Protein AF-A0AAV4G2N8-F1 (afdb_monomer_lite)

Structure (mmCIF, N/CA/C/O backbone):
data_AF-A0AAV4G2N8-F1
#
_entry.id   AF-A0AAV4G2N8-F1
#
loop_
_atom_site.group_PDB
_atom_site.id
_atom_site.type_symbol
_atom_site.label_atom_id
_atom_site.label_alt_id
_atom_site.label_comp_id
_atom_site.label_asym_id
_atom_site.label_entity_id
_atom_site.label_seq_id
_atom_site.pdbx_PDB_ins_code
_atom_site.Cartn_x
_atom_site.Cartn_y
_atom_site.Cartn_z
_atom_site.occupancy
_atom_site.B_iso_or_equiv
_atom_site.auth_seq_id
_atom_site.auth_comp_id
_atom_site.auth_asym_id
_atom_site.auth_atom_id
_atom_site.pdbx_PDB_model_num
ATOM 1 N N . MET A 1 1 ? -2.228 -23.240 -14.022 1.00 34.34 1 MET A N 1
ATOM 2 C CA . MET A 1 1 ? -1.345 -23.091 -12.846 1.00 34.34 1 MET A CA 1
ATOM 3 C C . MET A 1 1 ? -2.251 -23.056 -11.623 1.00 34.34 1 MET A C 1
ATOM 5 O O . MET A 1 1 ? -3.358 -22.552 -11.743 1.00 34.34 1 MET A O 1
ATOM 9 N N . VAL A 1 2 ? -1.900 -23.739 -10.535 1.00 30.69 2 VAL A N 1
ATOM 10 C CA . VAL A 1 2 ? -2.818 -24.010 -9.411 1.00 30.69 2 VAL A CA 1
ATOM 11 C C . VAL A 1 2 ? -3.157 -22.700 -8.686 1.00 30.69 2 VAL A C 1
ATOM 13 O O . VAL A 1 2 ? -2.253 -22.073 -8.145 1.00 30.69 2 VAL A O 1
ATOM 16 N N . LEU A 1 3 ? -4.437 -22.298 -8.677 1.00 40.12 3 LEU A N 1
ATOM 17 C CA . LEU A 1 3 ? -4.935 -21.174 -7.875 1.00 40.12 3 LEU A CA 1
ATOM 18 C C . LEU A 1 3 ? -4.756 -21.500 -6.387 1.00 40.12 3 LEU A C 1
ATOM 20 O O . LEU A 1 3 ? -5.525 -22.278 -5.820 1.00 40.12 3 LEU A O 1
ATOM 24 N N . ALA A 1 4 ? -3.755 -20.908 -5.745 1.00 40.72 4 ALA A N 1
ATOM 25 C CA . ALA A 1 4 ? -3.665 -20.892 -4.293 1.00 40.72 4 ALA A CA 1
ATOM 26 C C . ALA A 1 4 ? -4.473 -19.693 -3.780 1.00 40.72 4 ALA A C 1
ATOM 28 O O . ALA A 1 4 ? -3.935 -18.605 -3.614 1.00 40.72 4 ALA A O 1
ATOM 29 N N . LYS A 1 5 ? -5.779 -19.880 -3.555 1.00 49.69 5 LYS A N 1
ATOM 30 C CA . LYS A 1 5 ? -6.608 -18.873 -2.881 1.00 49.69 5 LYS A CA 1
ATOM 31 C C . LYS A 1 5 ? -6.333 -18.939 -1.386 1.00 49.69 5 LYS A C 1
ATOM 33 O O . LYS A 1 5 ? -6.777 -19.875 -0.721 1.00 49.69 5 LYS A O 1
ATOM 38 N N . VAL A 1 6 ? -5.603 -17.963 -0.857 1.00 49.84 6 VAL A N 1
ATOM 39 C CA . VAL A 1 6 ? -5.476 -17.783 0.592 1.00 49.84 6 VAL A CA 1
ATOM 40 C C . VAL A 1 6 ? -6.535 -16.768 1.009 1.00 49.84 6 VAL A C 1
ATOM 42 O O . VAL A 1 6 ? -6.412 -15.577 0.738 1.00 49.84 6 VAL A O 1
ATOM 45 N N . VAL A 1 7 ? -7.613 -17.267 1.614 1.00 48.97 7 VAL A N 1
ATOM 46 C CA . VAL A 1 7 ? -8.730 -16.458 2.121 1.00 48.97 7 VAL A CA 1
ATOM 47 C C . VAL A 1 7 ? -8.498 -16.207 3.601 1.00 48.97 7 VAL A C 1
ATOM 49 O O . VAL A 1 7 ? -8.491 -17.172 4.369 1.00 48.97 7 VAL A O 1
ATOM 52 N N . VAL A 1 8 ? -8.335 -14.948 4.019 1.00 48.59 8 VAL A N 1
ATOM 53 C CA . VAL A 1 8 ? -8.262 -14.611 5.446 1.00 48.59 8 VAL A CA 1
ATOM 54 C C . VAL A 1 8 ? -9.240 -13.508 5.824 1.00 48.59 8 VAL A C 1
ATOM 56 O O . VAL A 1 8 ? -9.369 -12.481 5.170 1.00 48.59 8 VAL A O 1
ATOM 59 N N . VAL A 1 9 ? -9.958 -13.770 6.914 1.00 45.59 9 VAL A N 1
ATOM 60 C CA . VAL A 1 9 ? -11.040 -12.939 7.439 1.00 45.59 9 VAL A CA 1
ATOM 61 C C . VAL A 1 9 ? -10.472 -11.955 8.462 1.00 45.59 9 VAL A C 1
ATOM 63 O O . VAL A 1 9 ? -9.894 -12.376 9.469 1.00 45.59 9 VAL A O 1
ATOM 66 N N . VAL A 1 10 ? -10.645 -10.655 8.222 1.00 43.59 10 VAL A N 1
ATOM 67 C CA . VAL A 1 10 ? -10.247 -9.570 9.129 1.00 43.59 10 VAL A CA 1
ATOM 68 C C . VAL A 1 10 ? -11.474 -9.064 9.870 1.00 43.59 10 VAL A C 1
ATOM 70 O O . VAL A 1 10 ? -12.375 -8.503 9.261 1.00 43.59 10 VAL A O 1
ATOM 73 N N . VAL A 1 11 ? -11.521 -9.229 11.193 1.00 42.94 11 VAL A N 1
ATOM 74 C CA . VAL A 1 11 ? -12.621 -8.703 12.019 1.00 42.94 11 VAL A CA 1
ATOM 75 C C . VAL A 1 11 ? -12.142 -7.443 12.739 1.00 42.94 11 VAL A C 1
ATOM 77 O O . VAL A 1 11 ? -11.410 -7.547 13.726 1.00 42.94 11 VAL A O 1
ATOM 80 N N . VAL A 1 12 ? -12.549 -6.256 12.274 1.00 43.66 12 VAL A N 1
ATOM 81 C CA . VAL A 1 12 ? -12.324 -4.993 12.998 1.00 43.66 12 VAL A CA 1
ATOM 82 C C . VAL A 1 12 ? -13.556 -4.697 13.855 1.00 43.66 12 VAL A C 1
ATOM 84 O O . VAL A 1 12 ? -14.647 -4.446 13.350 1.00 43.66 12 VAL A O 1
ATOM 87 N N . VAL A 1 13 ? -13.401 -4.754 15.182 1.00 41.84 13 VAL A N 1
ATOM 88 C CA . VAL A 1 13 ? -14.487 -4.478 16.138 1.00 41.84 13 VAL A CA 1
ATOM 89 C C . VAL A 1 13 ? -14.361 -3.042 16.647 1.00 41.84 13 VAL A C 1
ATOM 91 O O . VAL A 1 13 ? -13.516 -2.766 17.497 1.00 41.84 13 VAL A O 1
ATOM 94 N N . ILE A 1 14 ? -15.220 -2.132 16.176 1.00 45.62 14 ILE A N 1
ATOM 95 C CA . ILE A 1 14 ? -15.365 -0.786 16.751 1.00 45.62 14 ILE A CA 1
ATOM 96 C C . ILE A 1 14 ? -16.626 -0.768 17.624 1.00 45.62 14 ILE A C 1
ATOM 98 O O . ILE A 1 14 ? -17.753 -0.825 17.141 1.00 45.62 14 ILE A O 1
ATOM 102 N N . VAL A 1 15 ? -16.434 -0.705 18.940 1.00 46.31 15 VAL A N 1
ATOM 103 C CA . VAL A 1 15 ? -17.502 -0.489 19.931 1.00 46.31 15 VAL A CA 1
ATOM 104 C C . VAL A 1 15 ? -17.651 1.030 20.038 1.00 46.31 15 VAL A C 1
ATOM 106 O O . VAL A 1 15 ? -16.663 1.686 20.337 1.00 46.31 15 VAL A O 1
ATOM 109 N N . VAL A 1 16 ? -18.755 1.662 19.620 1.00 49.84 16 VAL A N 1
ATOM 110 C CA . VAL A 1 16 ? -19.882 2.062 20.497 1.00 49.84 16 VAL A CA 1
ATOM 111 C C . VAL A 1 16 ? -21.222 2.161 19.724 1.00 49.84 16 VAL A C 1
ATOM 113 O O . VAL A 1 16 ? -22.277 2.286 20.338 1.00 49.84 16 VAL A O 1
ATOM 116 N N . VAL A 1 17 ? -21.243 2.016 18.395 1.00 49.16 17 VAL A N 1
ATOM 117 C CA . VAL A 1 17 ? -22.481 1.926 17.593 1.00 49.16 17 VAL A CA 1
ATOM 118 C C . VAL A 1 17 ? -22.242 0.862 16.525 1.00 49.16 17 VAL A C 1
ATOM 120 O O . VAL A 1 17 ? -21.323 1.004 15.732 1.00 49.16 17 VAL A O 1
ATOM 123 N N . VAL A 1 18 ? -22.981 -0.248 16.581 1.00 47.59 18 VAL A N 1
ATOM 124 C CA . VAL A 1 18 ? -22.665 -1.515 15.896 1.00 47.59 18 VAL A CA 1
ATOM 125 C C . VAL A 1 18 ? -22.629 -1.353 14.370 1.00 47.59 18 VAL A C 1
ATOM 127 O O . VAL A 1 18 ? -23.643 -1.516 13.698 1.00 47.59 18 VAL A O 1
ATOM 130 N N . VAL A 1 19 ? -21.448 -1.069 13.832 1.00 43.00 19 VAL A N 1
ATOM 131 C CA . VAL A 1 19 ? -21.088 -1.298 12.432 1.00 43.00 19 VAL A CA 1
ATOM 132 C C . VAL A 1 19 ? -19.853 -2.185 12.479 1.00 43.00 19 VAL A C 1
ATOM 134 O O . VAL A 1 19 ? -18.768 -1.745 12.853 1.00 43.00 19 VAL A O 1
ATOM 137 N N . VAL A 1 20 ? -20.052 -3.473 12.214 1.00 43.22 20 VAL A N 1
ATOM 138 C CA . VAL A 1 20 ? -18.960 -4.436 12.082 1.00 43.22 20 VAL A CA 1
ATOM 139 C C . VAL A 1 20 ? -18.536 -4.369 10.622 1.00 43.22 20 VAL A C 1
ATOM 141 O O . VAL A 1 20 ? -19.309 -4.742 9.749 1.00 43.22 20 VAL A O 1
ATOM 144 N N . VAL A 1 21 ? -17.352 -3.827 10.349 1.00 43.19 21 VAL A N 1
ATOM 145 C CA . VAL A 1 21 ? -16.748 -3.904 9.015 1.00 43.19 21 VAL A CA 1
ATOM 146 C C . VAL A 1 21 ? -15.792 -5.090 9.058 1.00 43.19 21 VAL A C 1
ATOM 148 O O . VAL A 1 21 ? -14.749 -5.035 9.714 1.00 43.19 21 VAL A O 1
ATOM 151 N N . VAL A 1 22 ? -16.188 -6.205 8.446 1.00 45.88 22 VAL A N 1
ATOM 152 C CA . VAL A 1 22 ? -15.281 -7.330 8.196 1.00 45.88 22 VAL A CA 1
ATOM 153 C C . VAL A 1 22 ? -14.694 -7.123 6.818 1.00 45.88 22 VAL A C 1
ATOM 155 O O . VAL A 1 22 ? -15.395 -7.223 5.817 1.00 45.88 22 VAL A O 1
ATOM 158 N N . VAL A 1 23 ? -13.400 -6.838 6.780 1.00 48.78 23 VAL A N 1
ATOM 159 C CA . VAL A 1 23 ? -12.646 -6.751 5.533 1.00 48.78 23 VAL A CA 1
ATOM 160 C C . VAL A 1 23 ? -12.206 -8.176 5.197 1.00 48.78 23 VAL A C 1
ATOM 162 O O . VAL A 1 23 ? -11.473 -8.814 5.953 1.00 48.78 23 VAL A O 1
ATOM 165 N N . VAL A 1 24 ? -12.692 -8.756 4.102 1.00 50.31 24 VAL A N 1
ATOM 166 C CA . VAL A 1 24 ? -12.166 -10.051 3.640 1.00 50.31 24 VAL A CA 1
ATOM 167 C C . VAL A 1 24 ? -10.968 -9.780 2.754 1.00 50.31 24 VAL A C 1
ATOM 169 O O . VAL A 1 24 ? -11.130 -9.405 1.600 1.00 50.31 24 VAL A O 1
ATOM 172 N N . VAL A 1 25 ? -9.775 -10.015 3.294 1.00 52.47 25 VAL A N 1
ATOM 173 C CA . VAL A 1 25 ? -8.537 -9.908 2.536 1.00 52.47 25 VAL A CA 1
ATOM 174 C C . VAL A 1 25 ? -8.293 -11.215 1.789 1.00 52.47 25 VAL A C 1
ATOM 176 O O . VAL A 1 25 ? -7.910 -12.237 2.370 1.00 52.47 25 VAL A O 1
ATOM 179 N N . VAL A 1 26 ? -8.528 -11.183 0.479 1.00 56.06 26 VAL A N 1
ATOM 180 C CA . VAL A 1 26 ? -8.193 -12.282 -0.431 1.00 56.06 26 VAL A CA 1
ATOM 181 C C . VAL A 1 26 ? -6.903 -11.939 -1.145 1.00 56.06 26 VAL A C 1
ATOM 183 O O . VAL A 1 26 ? -6.822 -10.891 -1.774 1.00 56.06 26 VAL A O 1
ATOM 186 N N . VAL A 1 27 ? -5.928 -12.845 -1.065 1.00 57.16 27 VAL A N 1
ATOM 187 C CA . VAL A 1 27 ? -4.744 -12.807 -1.919 1.00 57.16 27 VAL A CA 1
ATOM 188 C C . VAL A 1 27 ? -5.025 -13.662 -3.149 1.00 57.16 27 VAL A C 1
ATOM 190 O O . VAL A 1 27 ? -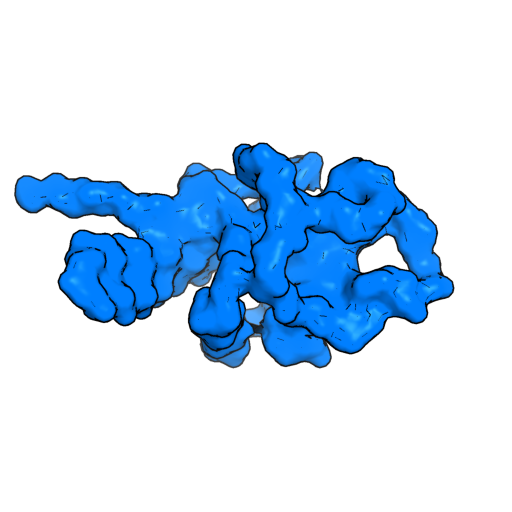4.964 -14.892 -3.067 1.00 57.16 27 VAL A O 1
ATOM 193 N N . ASP A 1 28 ? -5.400 -13.020 -4.258 1.00 55.00 28 ASP A N 1
ATOM 194 C CA . ASP A 1 28 ? -5.548 -13.693 -5.556 1.00 55.00 28 ASP A CA 1
ATOM 195 C C . ASP A 1 28 ? -4.259 -13.543 -6.374 1.00 55.00 28 ASP A C 1
ATOM 197 O O . ASP A 1 28 ? -3.613 -12.500 -6.323 1.00 55.00 28 ASP A O 1
ATOM 201 N N . VAL A 1 29 ? -3.864 -14.596 -7.090 1.00 53.31 29 VAL A N 1
ATOM 202 C CA . VAL A 1 29 ? -2.613 -14.675 -7.875 1.00 53.31 29 VAL A CA 1
ATOM 203 C C . VAL A 1 29 ? -2.952 -14.687 -9.368 1.00 53.31 29 VAL A C 1
ATOM 205 O O . VAL A 1 29 ? -2.413 -15.493 -10.125 1.00 53.31 29 VAL A O 1
ATOM 208 N N . ASP A 1 30 ? -3.908 -13.854 -9.779 1.00 49.97 30 ASP A N 1
ATOM 209 C CA . ASP A 1 30 ? -4.297 -13.708 -11.182 1.00 49.97 30 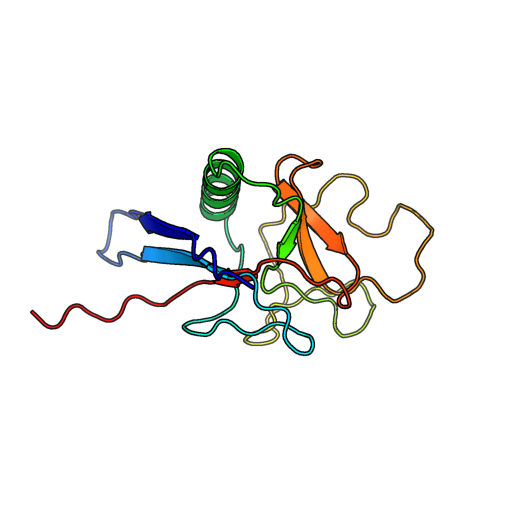ASP A CA 1
ATOM 210 C C . ASP A 1 30 ? -3.816 -12.350 -11.702 1.00 49.97 30 ASP A C 1
ATOM 212 O O . ASP A 1 30 ? -4.353 -11.295 -11.359 1.00 49.97 30 ASP A O 1
ATOM 216 N N . SER A 1 31 ? -2.739 -12.382 -12.483 1.00 52.06 31 SER A N 1
ATOM 217 C CA . SER A 1 31 ? -2.152 -11.233 -13.161 1.00 52.06 31 SER A CA 1
ATOM 218 C C . SER A 1 31 ? -3.000 -10.839 -14.377 1.00 52.06 31 SER A C 1
ATOM 220 O O . SER A 1 31 ? -2.815 -11.339 -15.485 1.00 52.06 31 SER A O 1
ATOM 222 N N . GLY A 1 32 ? -3.981 -9.957 -14.159 1.00 53.03 32 GLY A N 1
ATOM 223 C CA . GLY A 1 32 ? -4.820 -9.349 -15.205 1.00 53.03 32 GLY A CA 1
ATOM 224 C C . GLY A 1 32 ? -4.292 -7.995 -15.723 1.00 53.03 32 GLY A C 1
ATOM 225 O O . GLY A 1 32 ? -3.339 -7.463 -15.156 1.00 53.03 32 GLY A O 1
ATOM 226 N N . PRO A 1 33 ? -4.887 -7.422 -16.798 1.00 53.72 33 PRO A N 1
ATOM 227 C CA . PRO A 1 33 ? -4.437 -6.157 -17.389 1.00 53.72 33 PRO A CA 1
ATOM 228 C C . PRO A 1 33 ? -4.537 -5.012 -16.378 1.00 53.72 33 PRO A C 1
ATOM 230 O O . PRO A 1 33 ? -5.549 -4.876 -15.696 1.00 53.72 33 PRO A O 1
ATOM 233 N N . HIS A 1 34 ? -3.478 -4.210 -16.293 1.00 60.97 34 HIS A N 1
ATOM 234 C CA . HIS A 1 34 ? -3.316 -3.202 -15.255 1.00 60.97 34 HIS A CA 1
ATOM 235 C C . HIS A 1 34 ? -4.239 -1.985 -15.430 1.00 60.97 34 HIS A C 1
ATOM 237 O O . HIS A 1 34 ? -4.422 -1.522 -16.562 1.00 60.97 34 HIS A O 1
ATOM 243 N N . PRO A 1 35 ? -4.784 -1.445 -14.319 1.00 62.09 35 PRO A N 1
ATOM 244 C CA . PRO A 1 35 ? -4.592 -1.891 -12.927 1.00 62.09 35 PRO A CA 1
ATOM 245 C C . PRO A 1 35 ? -5.443 -3.127 -12.541 1.00 62.09 35 PRO A C 1
ATOM 247 O O . PRO A 1 35 ? -6.519 -3.333 -13.107 1.00 62.09 35 PRO A O 1
ATOM 250 N N . PRO A 1 36 ? -4.984 -3.962 -11.581 1.00 71.88 36 PRO A N 1
ATOM 251 C CA . PRO A 1 36 ? -5.675 -5.190 -11.193 1.00 71.88 36 PRO A CA 1
ATOM 252 C C . PRO A 1 36 ? -7.080 -4.917 -10.639 1.00 71.88 36 PRO A C 1
ATOM 254 O O . PRO A 1 36 ? -7.376 -3.842 -10.120 1.00 71.88 36 PRO A O 1
ATOM 257 N N . VAL A 1 37 ? -7.962 -5.914 -10.731 1.00 76.50 37 VAL A N 1
ATOM 258 C CA . VAL A 1 37 ? -9.351 -5.811 -10.261 1.00 76.50 37 VAL A CA 1
ATOM 259 C C . VAL A 1 37 ? -9.683 -7.008 -9.385 1.00 76.50 37 VAL A C 1
ATOM 261 O O . VAL A 1 37 ? -9.470 -8.158 -9.768 1.00 76.50 37 VAL A O 1
ATOM 264 N N . CYS A 1 38 ? -10.244 -6.739 -8.210 1.00 76.12 38 CYS A N 1
ATOM 265 C CA . CYS A 1 38 ? -10.731 -7.781 -7.323 1.00 76.12 38 CYS A CA 1
ATOM 266 C C . CYS A 1 38 ? -11.938 -8.512 -7.932 1.00 76.12 38 CYS A C 1
ATOM 268 O O . CYS A 1 38 ? -12.896 -7.861 -8.353 1.00 76.12 38 CYS A O 1
ATOM 270 N N . PRO A 1 39 ? -11.961 -9.861 -7.945 1.00 73.62 39 PRO A N 1
ATOM 271 C CA . PRO A 1 39 ? -13.111 -10.620 -8.444 1.00 73.62 39 PRO A CA 1
ATOM 272 C C . PRO A 1 39 ? -14.420 -10.320 -7.696 1.00 73.62 39 PRO A C 1
ATOM 274 O O . PRO A 1 39 ? -15.511 -10.528 -8.229 1.00 73.62 39 PRO A O 1
ATOM 277 N N . LYS A 1 40 ? -14.304 -9.876 -6.440 1.00 73.06 40 LYS A N 1
ATOM 278 C CA . LYS A 1 40 ? -15.380 -9.409 -5.567 1.00 73.06 40 LYS A CA 1
ATOM 279 C C . LYS A 1 40 ? -14.857 -8.263 -4.705 1.00 73.06 40 LYS A C 1
ATOM 281 O O . LYS A 1 40 ? -13.716 -8.319 -4.260 1.00 73.06 40 LYS A O 1
ATOM 286 N N . GLY A 1 41 ? -15.708 -7.274 -4.444 1.00 78.12 41 GLY A N 1
ATOM 287 C CA . GLY A 1 41 ? -15.313 -6.091 -3.681 1.00 78.12 41 GLY A CA 1
ATOM 288 C C . GLY A 1 41 ? -14.421 -5.143 -4.486 1.00 78.12 41 GLY A C 1
ATOM 289 O O . GLY A 1 41 ? -14.554 -5.053 -5.707 1.00 78.12 41 GLY A O 1
ATOM 290 N N . SER A 1 42 ? -13.535 -4.440 -3.792 1.00 83.44 42 SER A N 1
ATOM 291 C CA . SER A 1 42 ? -12.558 -3.489 -4.334 1.00 83.44 42 SER A CA 1
ATOM 292 C C . SER A 1 42 ? -11.141 -3.882 -3.921 1.00 83.44 42 SER A C 1
ATOM 294 O O . SER A 1 42 ? -10.958 -4.732 -3.054 1.00 83.44 42 SER A O 1
ATOM 296 N N . LEU A 1 43 ? -10.118 -3.282 -4.532 1.00 85.12 43 LEU A N 1
ATOM 297 C CA . LEU A 1 43 ? -8.775 -3.338 -3.952 1.00 85.12 43 LEU A CA 1
ATOM 298 C C . LEU A 1 43 ? -8.779 -2.641 -2.587 1.00 85.12 43 LEU A C 1
ATOM 300 O O . LEU A 1 43 ? -9.530 -1.689 -2.373 1.00 85.12 43 LEU A O 1
ATOM 304 N N . THR A 1 44 ? -7.947 -3.121 -1.669 1.00 87.12 44 THR A N 1
ATOM 305 C CA . THR A 1 44 ? -7.882 -2.585 -0.308 1.00 87.12 44 THR A CA 1
ATOM 306 C C . THR A 1 44 ? -7.305 -1.174 -0.295 1.00 87.12 44 THR A C 1
ATOM 308 O O . THR A 1 44 ? -6.191 -0.943 -0.785 1.00 87.12 44 THR A O 1
ATOM 311 N N . ARG A 1 45 ? -8.037 -0.253 0.334 1.00 89.56 45 ARG A N 1
ATOM 312 C CA . ARG A 1 45 ? -7.524 1.054 0.760 1.00 89.56 45 ARG A CA 1
ATOM 313 C C . ARG A 1 45 ? -6.957 0.916 2.165 1.00 89.56 45 ARG A C 1
ATOM 315 O O . ARG A 1 45 ? -7.390 0.062 2.920 1.00 89.56 45 ARG A O 1
ATOM 322 N N . ILE A 1 46 ? -5.951 1.710 2.510 1.00 89.56 46 ILE A N 1
ATOM 323 C CA . ILE A 1 46 ? -5.343 1.658 3.844 1.00 89.56 46 ILE A CA 1
ATOM 324 C C . ILE A 1 46 ? -5.469 3.043 4.456 1.00 89.56 46 ILE A C 1
ATOM 326 O O . ILE A 1 46 ? -4.594 3.894 4.311 1.00 89.56 46 ILE A O 1
ATOM 330 N N . GLU A 1 47 ? -6.593 3.273 5.121 1.00 89.44 47 GLU A N 1
ATOM 331 C CA . GLU A 1 47 ? -6.999 4.609 5.569 1.00 89.44 47 GLU A CA 1
ATOM 332 C C . GLU A 1 47 ? -6.612 4.864 7.030 1.00 89.44 47 GLU A C 1
ATOM 334 O O . GLU A 1 47 ? -6.587 6.005 7.499 1.00 89.44 47 GLU A O 1
ATOM 339 N N . THR A 1 48 ? -6.292 3.803 7.782 1.00 88.25 48 THR A N 1
ATOM 340 C CA . THR A 1 48 ? -5.964 3.912 9.205 1.00 88.25 48 THR A CA 1
ATOM 341 C C . THR A 1 48 ? -4.745 3.095 9.616 1.00 88.25 48 THR A C 1
ATOM 343 O O . THR A 1 48 ? -4.442 2.030 9.079 1.00 88.25 48 THR A O 1
ATOM 346 N N . LYS A 1 49 ? -4.085 3.547 10.688 1.00 89.12 49 LYS A N 1
ATOM 347 C CA . LYS A 1 49 ? -2.987 2.804 11.318 1.00 89.12 49 LYS A CA 1
ATOM 348 C C . LYS A 1 49 ? -3.406 1.404 11.780 1.00 89.12 49 LYS A C 1
ATOM 350 O O . LYS A 1 49 ? -2.627 0.466 11.644 1.00 89.12 49 LYS A O 1
ATOM 355 N N . GLY A 1 50 ? -4.614 1.266 12.334 1.00 85.81 50 GLY A N 1
ATOM 356 C CA . GLY A 1 50 ? -5.108 -0.015 12.849 1.00 85.81 50 GLY A CA 1
ATOM 357 C C . GLY A 1 50 ? -5.312 -1.050 11.742 1.00 85.81 50 GLY A C 1
ATOM 358 O O . GLY A 1 50 ? -4.943 -2.211 11.907 1.00 85.81 50 GLY A O 1
ATOM 359 N N . GLU A 1 51 ? -5.838 -0.611 10.601 1.00 85.31 51 GLU A N 1
ATOM 360 C CA . GLU A 1 51 ? -5.950 -1.421 9.389 1.00 85.31 51 GLU A CA 1
ATOM 361 C C . GLU A 1 51 ? -4.576 -1.839 8.854 1.00 85.31 51 GLU A C 1
ATOM 363 O O . GLU A 1 51 ? -4.326 -3.027 8.653 1.00 85.31 51 GLU A O 1
ATOM 368 N N . ASN A 1 52 ? -3.645 -0.891 8.726 1.00 89.00 52 ASN A N 1
ATOM 369 C CA . ASN A 1 52 ? -2.285 -1.171 8.272 1.00 89.00 52 ASN A CA 1
ATOM 370 C C . ASN A 1 52 ? -1.584 -2.213 9.158 1.00 89.00 52 ASN A C 1
ATOM 372 O O . ASN A 1 52 ? -1.092 -3.227 8.670 1.00 89.00 52 ASN A O 1
ATOM 376 N N . GLU A 1 53 ? -1.585 -2.016 10.481 1.00 89.12 53 GLU A N 1
ATOM 377 C CA . GLU A 1 53 ? -0.983 -2.956 11.436 1.00 89.12 53 GLU A CA 1
ATOM 378 C C . GLU A 1 53 ? -1.620 -4.348 11.362 1.00 89.12 53 GLU A C 1
ATOM 380 O O . GLU A 1 53 ? -0.922 -5.366 11.468 1.00 89.12 53 GLU A O 1
ATOM 385 N N . PHE A 1 54 ? -2.937 -4.407 11.157 1.00 84.50 54 PHE A N 1
ATOM 386 C CA . PHE A 1 54 ? -3.625 -5.666 10.931 1.00 84.50 54 PHE A CA 1
ATOM 387 C C . PHE A 1 54 ? -3.089 -6.361 9.669 1.00 84.50 54 PHE A C 1
ATOM 389 O O . PHE A 1 54 ? -2.681 -7.526 9.747 1.00 84.50 54 PHE A O 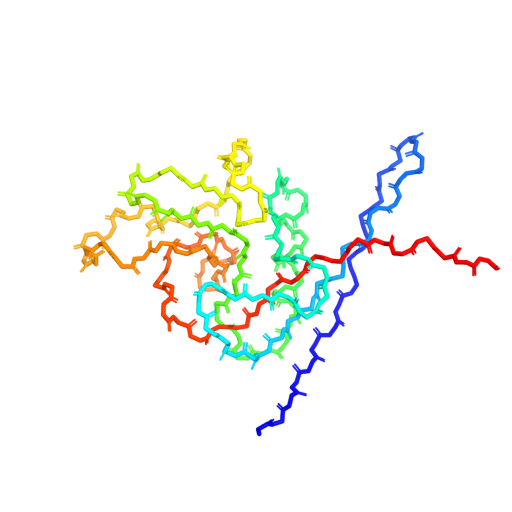1
ATOM 396 N N . ILE A 1 55 ? -3.055 -5.656 8.532 1.00 85.00 55 ILE A N 1
ATOM 397 C CA . ILE A 1 55 ? -2.624 -6.203 7.239 1.00 85.00 55 ILE A CA 1
ATOM 398 C C . ILE A 1 55 ? -1.176 -6.689 7.330 1.00 85.00 55 ILE A C 1
ATOM 400 O O . ILE A 1 55 ? -0.892 -7.834 6.975 1.00 85.00 55 ILE A O 1
ATOM 404 N N . LYS A 1 56 ? -0.266 -5.894 7.907 1.00 88.88 56 LYS A N 1
ATOM 405 C CA . LYS A 1 56 ? 1.137 -6.289 8.119 1.00 88.88 56 LYS A CA 1
ATOM 406 C C . LYS A 1 56 ? 1.261 -7.582 8.910 1.00 88.88 56 LYS A C 1
ATOM 408 O O . LYS A 1 56 ? 2.001 -8.493 8.530 1.00 88.88 56 LYS A O 1
ATOM 413 N N . LYS A 1 57 ? 0.525 -7.687 10.019 1.00 85.81 57 LYS A N 1
ATOM 414 C CA . LYS A 1 57 ? 0.530 -8.875 10.879 1.00 85.81 57 LYS A CA 1
ATOM 415 C C . LYS A 1 57 ? -0.050 -10.087 10.160 1.00 85.81 57 LYS A C 1
ATOM 417 O O . LYS A 1 57 ? 0.428 -11.200 10.379 1.00 85.81 57 LYS A O 1
ATOM 422 N N . PHE A 1 58 ? -1.071 -9.882 9.335 1.00 79.81 58 PHE A N 1
ATOM 423 C CA . PHE A 1 58 ? -1.654 -10.926 8.509 1.00 79.81 58 PHE A CA 1
ATOM 424 C C . PHE A 1 58 ? -0.645 -11.440 7.470 1.00 79.81 58 PHE A C 1
ATOM 426 O O . PHE A 1 58 ? -0.310 -12.626 7.483 1.00 79.81 58 PHE A O 1
ATOM 433 N N . LEU A 1 59 ? -0.083 -10.547 6.653 1.00 81.38 59 LEU A N 1
ATOM 434 C CA . LEU A 1 59 ? 0.889 -10.891 5.615 1.00 81.38 59 LEU A CA 1
ATOM 435 C C . LEU A 1 59 ? 2.153 -11.534 6.204 1.00 81.38 59 LEU A C 1
ATOM 437 O O . LEU A 1 59 ? 2.650 -12.526 5.676 1.00 81.38 59 LEU A O 1
ATOM 441 N N . SER A 1 60 ? 2.617 -11.065 7.364 1.00 84.88 60 SER A N 1
ATOM 442 C CA . SER A 1 60 ? 3.768 -11.643 8.080 1.00 84.88 60 SER A CA 1
ATOM 443 C C . SER A 1 60 ? 3.546 -13.076 8.563 1.00 84.88 60 SER A C 1
ATOM 445 O O . SER A 1 60 ? 4.508 -13.823 8.728 1.00 84.88 60 SER A O 1
ATOM 447 N N . LYS A 1 61 ? 2.292 -13.458 8.818 1.00 77.38 61 LYS A N 1
ATOM 448 C CA . LYS A 1 61 ? 1.916 -14.818 9.225 1.00 77.38 61 LYS A CA 1
ATOM 449 C C . LYS A 1 61 ? 1.616 -15.733 8.045 1.00 77.38 61 LYS A C 1
ATOM 451 O O . LYS A 1 61 ? 1.519 -16.941 8.244 1.00 77.38 61 LYS A O 1
ATOM 456 N N . SER A 1 62 ? 1.425 -15.178 6.850 1.00 66.69 62 SER A N 1
ATOM 457 C CA . SER A 1 62 ? 1.222 -15.983 5.654 1.00 66.69 62 SER A CA 1
ATOM 458 C C . SER A 1 62 ? 2.530 -16.706 5.310 1.00 66.69 62 SER A C 1
ATOM 460 O O . SER A 1 62 ? 3.550 -16.092 4.995 1.00 66.69 62 SER A O 1
ATOM 462 N N . GLU A 1 63 ? 2.538 -18.034 5.433 1.00 54.56 63 GLU A N 1
ATOM 463 C CA . GLU A 1 63 ? 3.669 -18.846 4.988 1.00 54.56 63 GLU A CA 1
ATOM 464 C C . GLU A 1 63 ? 3.652 -18.894 3.455 1.00 54.56 63 GLU A C 1
ATOM 466 O O . GLU A 1 63 ? 2.918 -19.672 2.850 1.00 54.56 63 GLU A O 1
ATOM 471 N N . GLY A 1 64 ? 4.416 -18.012 2.802 1.00 57.72 64 GLY A N 1
ATOM 472 C CA . GLY A 1 64 ? 4.412 -17.931 1.343 1.00 57.72 64 GLY A CA 1
ATOM 473 C C . GLY A 1 64 ? 5.560 -17.136 0.722 1.00 57.72 64 GLY A C 1
ATOM 474 O O . GLY A 1 64 ? 6.192 -16.285 1.350 1.00 57.72 64 GLY A O 1
ATOM 475 N N . PHE A 1 65 ? 5.804 -17.423 -0.561 1.00 57.25 65 PHE A N 1
ATOM 476 C CA . PHE A 1 65 ? 6.773 -16.770 -1.457 1.00 57.25 65 PHE A CA 1
ATOM 477 C C . PHE A 1 65 ? 6.416 -15.317 -1.818 1.00 57.25 65 PHE A C 1
ATOM 479 O O . PHE A 1 65 ? 7.120 -14.690 -2.610 1.00 57.25 65 PHE A O 1
ATOM 486 N N . VAL A 1 66 ? 5.333 -14.781 -1.256 1.00 66.94 66 VAL A N 1
ATOM 487 C CA . VAL A 1 66 ? 4.827 -13.443 -1.548 1.00 66.94 66 VAL A CA 1
ATOM 488 C C . VAL A 1 66 ? 5.791 -12.404 -0.976 1.00 66.94 66 VAL A C 1
ATOM 490 O O . VAL A 1 66 ? 6.087 -12.388 0.222 1.00 66.94 66 VAL A O 1
ATOM 493 N N . LYS A 1 67 ? 6.335 -11.567 -1.861 1.00 80.94 67 LYS A N 1
ATOM 494 C CA . LYS A 1 67 ? 7.276 -10.492 -1.508 1.00 80.94 67 LYS A CA 1
ATOM 495 C C . LYS A 1 67 ? 6.630 -9.115 -1.562 1.00 80.94 67 LYS A C 1
ATOM 497 O O . LYS A 1 67 ? 7.039 -8.245 -0.799 1.00 80.94 67 LYS A O 1
ATOM 502 N N . LEU A 1 68 ? 5.661 -8.949 -2.456 1.00 83.50 68 LEU A N 1
ATOM 503 C CA . LEU A 1 68 ? 4.890 -7.736 -2.674 1.00 83.50 68 LEU A CA 1
ATOM 504 C C . LEU A 1 68 ? 3.417 -8.128 -2.848 1.00 83.50 68 LEU A C 1
ATOM 506 O O . LEU A 1 68 ? 3.147 -9.226 -3.341 1.00 83.50 68 LEU A O 1
ATOM 510 N N . VAL A 1 69 ? 2.499 -7.254 -2.441 1.00 84.62 69 VAL A N 1
ATOM 511 C CA . VAL A 1 69 ? 1.048 -7.412 -2.638 1.00 84.62 69 VAL A CA 1
ATOM 512 C C . VAL A 1 69 ? 0.457 -6.070 -3.045 1.00 84.62 69 VAL A C 1
ATOM 514 O O . VAL A 1 69 ? 0.773 -5.067 -2.406 1.00 84.62 69 VAL A O 1
ATOM 517 N N . TRP A 1 70 ? -0.387 -6.057 -4.075 1.00 88.06 70 TRP A N 1
ATOM 518 C CA . TRP A 1 70 ? -1.055 -4.852 -4.560 1.00 88.06 70 TRP A CA 1
ATOM 519 C C . TRP A 1 70 ? -2.085 -4.301 -3.572 1.00 88.06 70 TRP A C 1
ATOM 521 O O . TRP A 1 70 ? -2.809 -5.071 -2.939 1.00 88.06 70 TRP A O 1
ATOM 531 N N . THR A 1 71 ? -2.181 -2.972 -3.488 1.00 88.38 71 THR A N 1
ATOM 532 C CA . THR A 1 71 ? -3.285 -2.240 -2.844 1.00 88.38 71 THR A CA 1
ATOM 533 C C . THR A 1 71 ? -4.018 -1.384 -3.886 1.00 88.38 71 THR A C 1
ATOM 535 O O . THR A 1 71 ? -3.734 -1.485 -5.078 1.00 88.38 71 THR A O 1
ATOM 538 N N . ALA A 1 72 ? -4.975 -0.556 -3.460 1.00 90.12 72 ALA A N 1
ATOM 539 C CA . ALA A 1 72 ? -5.722 0.339 -4.345 1.00 90.12 72 ALA A CA 1
ATOM 540 C C . ALA A 1 72 ? -4.996 1.652 -4.707 1.00 90.12 72 ALA A C 1
ATOM 542 O O . ALA A 1 72 ? -5.590 2.481 -5.390 1.00 90.12 72 ALA A O 1
ATOM 543 N N . GLY A 1 73 ? -3.787 1.909 -4.197 1.00 90.69 73 GLY A N 1
ATOM 544 C CA . GLY A 1 73 ? -3.124 3.207 -4.381 1.00 90.69 73 GLY A CA 1
ATOM 545 C C . GLY A 1 73 ? -2.470 3.357 -5.756 1.00 90.69 73 GLY A C 1
ATOM 546 O O . GLY A 1 73 ? -1.753 2.457 -6.199 1.00 90.69 73 GLY A O 1
ATOM 547 N N . LEU A 1 74 ? -2.685 4.505 -6.398 1.00 88.44 74 LEU A N 1
ATOM 548 C CA . LEU A 1 74 ? -2.151 4.847 -7.716 1.00 88.44 74 LEU A CA 1
ATOM 549 C C . LEU A 1 74 ? -1.678 6.303 -7.770 1.00 88.44 74 LEU A C 1
ATOM 551 O O . LEU A 1 74 ? -2.333 7.177 -7.205 1.00 88.44 74 LEU A O 1
ATOM 555 N N . ASP A 1 75 ? -0.611 6.564 -8.516 1.00 84.75 75 ASP A N 1
ATOM 556 C CA . ASP A 1 75 ? -0.209 7.904 -8.957 1.00 84.75 75 ASP A CA 1
ATOM 557 C C . ASP A 1 75 ? -0.505 8.047 -10.458 1.00 84.75 75 ASP A C 1
ATOM 559 O O . ASP A 1 75 ? 0.290 7.672 -11.316 1.00 84.75 75 ASP A O 1
ATOM 563 N N . VAL A 1 76 ? -1.720 8.488 -10.790 1.00 74.19 76 VAL A N 1
ATOM 564 C CA . VAL A 1 76 ? -2.217 8.480 -12.179 1.00 74.19 76 VAL A CA 1
ATOM 565 C C . VAL A 1 76 ? -1.537 9.545 -13.043 1.00 74.19 76 VAL A C 1
ATOM 567 O O . VAL A 1 76 ? -1.350 9.320 -14.239 1.00 74.19 76 VAL A O 1
ATOM 570 N N . ASP A 1 77 ? -1.192 10.685 -12.446 1.00 72.00 77 ASP A N 1
ATOM 571 C CA . ASP A 1 77 ? -0.697 11.867 -13.155 1.00 72.00 77 ASP A CA 1
ATOM 572 C C . ASP A 1 77 ? 0.837 12.025 -13.063 1.00 72.00 77 ASP A C 1
ATOM 574 O O . ASP A 1 77 ? 1.382 12.962 -13.652 1.00 72.00 77 ASP A O 1
ATOM 578 N N . GLU A 1 78 ? 1.534 11.090 -12.396 1.00 72.50 78 GLU A N 1
ATOM 579 C CA . GLU A 1 78 ? 2.998 11.078 -12.199 1.00 72.50 78 GLU A CA 1
ATOM 580 C C . GLU A 1 78 ? 3.523 12.371 -11.563 1.00 72.50 78 GLU A C 1
ATOM 582 O O . GLU A 1 78 ? 4.591 12.889 -11.911 1.00 72.50 78 GLU A O 1
ATOM 587 N N . ASP A 1 79 ? 2.733 12.935 -10.655 1.00 75.56 79 ASP A N 1
ATOM 588 C CA . ASP A 1 79 ? 2.995 14.216 -10.007 1.00 75.56 79 ASP A CA 1
ATOM 589 C C . ASP A 1 79 ? 3.057 14.098 -8.477 1.00 75.56 79 ASP A C 1
ATOM 591 O O . ASP A 1 79 ? 2.943 15.106 -7.770 1.00 75.56 79 ASP A O 1
ATOM 595 N N . ASP A 1 80 ? 3.267 12.871 -7.983 1.00 75.69 80 ASP A N 1
ATOM 596 C CA . ASP A 1 80 ? 3.253 12.478 -6.576 1.00 75.69 80 ASP A CA 1
ATOM 597 C C . ASP A 1 80 ? 1.882 12.673 -5.888 1.00 75.69 80 ASP A C 1
ATOM 599 O O . ASP A 1 80 ? 1.784 12.596 -4.655 1.00 75.69 80 ASP A O 1
ATOM 603 N N . ASN A 1 81 ? 0.793 12.879 -6.645 1.00 83.75 81 ASN A N 1
ATOM 604 C CA . ASN A 1 81 ? -0.564 12.939 -6.095 1.00 83.75 81 ASN A CA 1
ATOM 605 C C . ASN A 1 81 ? -1.239 11.566 -6.114 1.00 83.75 81 ASN A C 1
ATOM 607 O O . ASN A 1 81 ? -2.040 11.217 -6.982 1.00 83.75 81 ASN A O 1
ATOM 611 N N . TRP A 1 82 ? -0.974 10.802 -5.059 1.00 89.12 82 TRP A N 1
ATOM 612 C CA . TRP A 1 82 ? -1.557 9.480 -4.876 1.00 89.12 82 TRP A CA 1
ATOM 613 C C . TRP A 1 82 ? -3.071 9.523 -4.636 1.00 89.12 82 TRP A C 1
ATOM 615 O O . TRP A 1 82 ? -3.576 10.280 -3.800 1.00 89.12 82 TRP A O 1
ATOM 625 N N . THR A 1 83 ? -3.793 8.633 -5.312 1.00 91.81 83 THR A N 1
ATOM 626 C CA . THR A 1 83 ? -5.246 8.452 -5.217 1.00 91.81 83 THR A CA 1
ATOM 627 C C . THR A 1 83 ? -5.617 6.986 -5.008 1.00 91.81 83 THR A C 1
ATOM 629 O O . THR A 1 83 ? -4.825 6.078 -5.271 1.00 91.81 83 THR A O 1
ATOM 632 N N . TRP A 1 84 ? -6.832 6.739 -4.521 1.00 91.12 84 TRP A N 1
ATOM 633 C CA . TRP A 1 84 ? -7.416 5.401 -4.491 1.00 91.12 84 TRP A CA 1
ATOM 634 C C . TRP A 1 84 ? -8.126 5.084 -5.815 1.00 91.12 84 TRP A C 1
ATOM 636 O O . TRP A 1 84 ? -8.974 5.845 -6.276 1.00 91.12 84 TRP A O 1
ATOM 646 N N . GLN A 1 85 ? -7.801 3.940 -6.421 1.00 86.50 85 GLN A N 1
ATOM 647 C CA . GLN A 1 85 ? -8.268 3.519 -7.751 1.00 86.50 85 GLN A CA 1
ATOM 648 C C . GLN A 1 85 ? -9.797 3.466 -7.909 1.00 86.50 85 GLN A C 1
ATOM 650 O O . GLN A 1 85 ? -10.314 3.581 -9.020 1.00 86.50 85 GLN A O 1
ATOM 655 N N . ASP A 1 86 ? -10.537 3.211 -6.833 1.00 79.81 86 ASP A N 1
ATOM 656 C CA . ASP A 1 86 ? -11.980 2.979 -6.880 1.00 79.81 86 ASP A CA 1
ATOM 657 C C . ASP A 1 86 ? -12.786 4.260 -7.122 1.00 79.81 86 ASP A C 1
ATOM 659 O O . ASP A 1 86 ? -13.822 4.218 -7.791 1.00 79.81 86 ASP A O 1
ATOM 663 N N . ASN A 1 87 ? -12.325 5.391 -6.589 1.00 85.00 87 ASN A N 1
ATOM 664 C CA . ASN A 1 87 ? -13.066 6.649 -6.629 1.00 85.00 87 ASN A CA 1
ATOM 665 C C . ASN A 1 87 ? -12.217 7.886 -6.960 1.00 85.00 87 ASN A C 1
ATOM 667 O O . ASN A 1 87 ? -12.780 8.974 -7.082 1.00 85.00 87 ASN A O 1
ATOM 671 N N . ASN A 1 88 ? -10.907 7.720 -7.164 1.00 87.94 88 ASN A N 1
ATOM 672 C CA . ASN A 1 88 ? -9.924 8.791 -7.331 1.00 87.94 88 ASN A CA 1
ATOM 673 C C . ASN A 1 88 ? -9.866 9.762 -6.140 1.00 87.94 88 ASN A C 1
ATOM 675 O O . ASN A 1 88 ? -9.433 10.906 -6.297 1.00 87.94 88 ASN A O 1
ATOM 679 N N . ASP A 1 89 ? -10.298 9.336 -4.948 1.00 91.12 89 ASP A N 1
ATOM 680 C CA . ASP A 1 89 ? -10.112 10.147 -3.753 1.00 91.12 89 ASP A CA 1
ATOM 681 C C . ASP A 1 89 ? -8.611 10.246 -3.452 1.00 91.12 89 ASP A C 1
ATOM 683 O O . ASP A 1 89 ? -7.900 9.235 -3.500 1.00 91.12 89 ASP A O 1
ATOM 687 N N . PRO A 1 90 ? -8.107 11.445 -3.122 1.00 90.81 90 PRO A N 1
ATOM 688 C CA . PRO A 1 90 ? -6.707 11.618 -2.782 1.00 90.81 90 PRO A CA 1
ATOM 689 C C . PRO A 1 90 ? -6.381 10.867 -1.490 1.00 90.81 90 PRO A C 1
ATOM 691 O O . PRO A 1 90 ? -7.125 10.942 -0.502 1.00 90.81 90 PRO A O 1
ATOM 694 N N . ILE A 1 91 ? -5.230 10.192 -1.466 1.00 91.06 91 ILE A N 1
ATOM 695 C CA . ILE A 1 91 ? -4.709 9.569 -0.252 1.00 91.06 91 ILE A CA 1
ATOM 696 C C . ILE A 1 91 ? -4.310 10.689 0.707 1.00 91.06 91 ILE A C 1
ATOM 698 O O . ILE A 1 91 ? -3.266 11.325 0.581 1.00 91.06 91 ILE A O 1
ATOM 702 N N . THR A 1 92 ? -5.174 10.949 1.684 1.00 86.00 92 THR A N 1
ATOM 703 C CA . THR A 1 92 ? -4.966 11.979 2.701 1.00 86.00 92 THR A CA 1
ATOM 704 C C . THR A 1 92 ? -5.049 11.360 4.090 1.00 86.00 92 THR A C 1
ATOM 706 O O . THR A 1 92 ? -5.857 10.473 4.355 1.00 86.00 92 THR A O 1
ATOM 709 N N . GLY A 1 93 ? -4.200 11.825 5.010 1.00 89.38 93 GLY A N 1
ATOM 710 C CA . GLY A 1 93 ? -4.189 11.336 6.388 1.00 89.38 93 GLY A CA 1
ATOM 711 C C . GLY A 1 93 ? -3.107 10.292 6.651 1.00 89.38 93 GLY A C 1
ATOM 712 O O . GLY A 1 93 ? -1.932 10.645 6.732 1.00 89.38 93 GLY A O 1
ATOM 713 N N . PHE A 1 94 ? -3.500 9.041 6.907 1.00 90.69 94 PHE A N 1
ATOM 714 C CA . PHE A 1 94 ? -2.556 7.986 7.279 1.00 90.69 94 PHE A CA 1
ATOM 715 C C . PHE A 1 94 ? -1.740 7.520 6.070 1.00 90.69 94 PHE A C 1
ATOM 717 O O . PHE A 1 94 ? -2.295 7.217 5.021 1.00 90.69 94 PHE A O 1
ATOM 724 N N . THR A 1 95 ? -0.427 7.403 6.256 1.00 92.62 95 THR A N 1
ATOM 725 C CA . THR A 1 95 ? 0.501 6.825 5.281 1.00 92.62 95 THR A CA 1
ATOM 726 C C . THR A 1 95 ? 1.561 6.008 6.001 1.00 92.62 95 THR A C 1
ATOM 728 O O . THR A 1 95 ? 1.942 6.346 7.125 1.00 92.62 95 THR A O 1
ATOM 731 N N . ASP A 1 96 ? 2.089 4.984 5.340 1.00 93.44 96 ASP A N 1
ATOM 732 C CA . ASP A 1 96 ? 3.160 4.141 5.881 1.00 93.44 96 ASP A CA 1
ATOM 733 C C . ASP A 1 96 ? 4.201 3.798 4.810 1.00 93.44 96 ASP A C 1
ATOM 735 O O . ASP A 1 96 ? 4.556 2.639 4.611 1.00 93.44 96 ASP A O 1
ATOM 739 N N . TRP A 1 97 ? 4.655 4.824 4.085 1.00 90.81 97 TRP A N 1
ATOM 740 C CA . TRP A 1 97 ? 5.723 4.737 3.088 1.00 90.81 97 TRP A CA 1
ATOM 741 C C . TRP A 1 97 ? 6.983 4.104 3.675 1.00 90.81 97 TRP A C 1
ATOM 743 O O . TRP A 1 97 ? 7.481 4.511 4.728 1.00 90.81 97 TRP A O 1
ATOM 753 N N . ALA A 1 98 ? 7.510 3.089 2.992 1.00 87.62 98 ALA A N 1
ATOM 754 C CA . ALA A 1 98 ? 8.810 2.544 3.325 1.00 87.62 98 ALA A CA 1
ATOM 755 C C . ALA A 1 98 ? 9.879 3.633 3.127 1.00 87.62 98 ALA A C 1
ATOM 757 O O . ALA A 1 98 ? 9.734 4.491 2.256 1.00 87.62 98 ALA A O 1
ATOM 758 N N . PRO A 1 99 ? 10.984 3.601 3.888 1.00 74.88 99 PRO A N 1
ATOM 759 C CA . PRO A 1 99 ? 12.131 4.445 3.582 1.00 74.88 99 PRO A CA 1
ATOM 760 C C . PRO A 1 99 ? 12.559 4.214 2.129 1.00 74.88 99 PRO A C 1
ATOM 762 O O . PRO A 1 99 ? 12.726 3.055 1.740 1.00 74.88 99 PRO A O 1
ATOM 765 N N . TYR A 1 100 ? 12.738 5.295 1.364 1.00 67.50 100 TYR A N 1
ATOM 766 C CA . TYR A 1 100 ? 13.056 5.252 -0.069 1.00 67.50 100 TYR A CA 1
ATOM 767 C C . TYR A 1 100 ? 11.948 4.629 -0.938 1.00 67.50 100 TYR A C 1
ATOM 769 O O . TYR A 1 100 ? 12.236 4.046 -1.969 1.00 67.50 100 TYR A O 1
ATOM 777 N N . ALA A 1 101 ? 10.684 4.665 -0.505 1.00 59.97 101 ALA A N 1
ATOM 778 C CA . ALA A 1 101 ? 9.555 4.319 -1.372 1.00 59.97 101 ALA A CA 1
ATOM 779 C C . ALA A 1 101 ? 9.008 5.525 -2.133 1.00 59.97 101 ALA A C 1
ATOM 781 O O . ALA A 1 101 ? 8.364 5.331 -3.144 1.00 59.97 101 ALA A O 1
ATOM 782 N N . ASP A 1 102 ? 9.239 6.744 -1.664 1.00 52.69 102 ASP A N 1
ATOM 783 C CA . ASP A 1 102 ? 8.729 8.001 -2.219 1.00 52.69 102 ASP A CA 1
ATOM 784 C C . ASP A 1 102 ? 9.551 8.512 -3.419 1.00 52.69 102 ASP A C 1
ATOM 786 O O . ASP A 1 102 ? 9.730 9.712 -3.588 1.00 52.69 102 ASP A O 1
ATOM 790 N N . GLY A 1 103 ? 10.114 7.607 -4.229 1.00 47.41 103 GLY A N 1
ATOM 791 C CA . GLY A 1 103 ? 10.874 7.975 -5.430 1.00 47.41 103 GLY A CA 1
ATOM 792 C C . GLY A 1 103 ? 12.220 8.665 -5.164 1.00 47.41 103 GLY A C 1
ATOM 793 O O . GLY A 1 103 ? 12.858 9.159 -6.093 1.00 47.41 103 GLY A O 1
ATOM 794 N N . VAL A 1 104 ? 12.702 8.694 -3.913 1.00 42.16 104 VAL A N 1
ATOM 795 C CA . VAL A 1 104 ? 14.002 9.307 -3.564 1.00 42.16 104 VAL A CA 1
ATOM 796 C C . VAL A 1 104 ? 15.194 8.380 -3.878 1.00 42.16 104 VAL A C 1
ATOM 798 O O . VAL A 1 104 ? 16.351 8.765 -3.706 1.00 42.16 104 VAL A O 1
ATOM 801 N N . ASP A 1 105 ? 14.957 7.177 -4.403 1.00 42.72 105 ASP A N 1
ATOM 802 C CA . ASP A 1 105 ? 15.964 6.299 -5.006 1.00 42.72 105 ASP A CA 1
ATOM 803 C C . ASP A 1 105 ? 15.966 6.344 -6.552 1.00 42.72 105 ASP A C 1
ATOM 805 O O . ASP A 1 105 ? 15.960 5.321 -7.221 1.00 42.72 105 ASP A O 1
ATOM 809 N N . ASP A 1 106 ? 16.022 7.559 -7.112 1.00 40.56 106 ASP A N 1
ATOM 810 C CA . ASP A 1 106 ? 16.811 8.034 -8.278 1.00 40.56 106 ASP A CA 1
ATOM 811 C C . ASP A 1 106 ? 17.233 7.042 -9.398 1.00 40.56 106 ASP A C 1
ATOM 813 O O . ASP A 1 106 ? 18.341 7.160 -9.921 1.00 40.56 106 ASP A O 1
ATOM 817 N N . TYR A 1 107 ? 16.416 6.060 -9.806 1.00 41.53 107 TYR A N 1
ATOM 818 C CA . TYR A 1 107 ? 16.769 5.210 -10.960 1.00 41.53 107 TYR A CA 1
ATOM 819 C C . TYR A 1 107 ? 15.648 4.802 -11.924 1.00 41.53 107 TYR A C 1
ATOM 821 O O . TYR A 1 107 ? 15.983 4.340 -13.015 1.00 41.53 107 TYR A O 1
ATOM 829 N N . ASN A 1 108 ? 14.364 5.025 -11.625 1.00 43.78 108 ASN A N 1
ATOM 830 C CA . ASN A 1 108 ? 13.273 4.670 -12.542 1.00 43.78 108 ASN A CA 1
ATOM 831 C C . ASN A 1 108 ? 12.351 5.864 -12.819 1.00 43.78 108 ASN A C 1
ATOM 833 O O . ASN A 1 108 ? 11.318 6.055 -12.191 1.00 43.78 108 ASN A O 1
ATOM 837 N N . TYR A 1 109 ? 12.745 6.659 -13.811 1.00 45.22 109 TYR A N 1
ATOM 838 C CA . TYR A 1 109 ? 11.928 7.692 -14.443 1.00 45.22 109 TYR A CA 1
ATOM 839 C C . TYR A 1 109 ? 10.547 7.146 -14.872 1.00 45.22 109 TYR A C 1
ATOM 841 O O . TYR A 1 109 ? 10.486 6.409 -15.852 1.00 45.22 109 TYR A O 1
ATOM 849 N N . GLY A 1 110 ? 9.465 7.541 -14.190 1.00 50.62 110 GLY A N 1
ATOM 850 C CA . GLY A 1 110 ? 8.098 7.592 -14.747 1.00 50.62 110 GLY A CA 1
ATOM 851 C C . GLY A 1 110 ? 7.401 6.265 -15.075 1.00 50.62 110 GLY A C 1
ATOM 852 O O . GLY A 1 110 ? 6.623 6.214 -16.017 1.00 50.62 110 GLY A O 1
ATOM 853 N N . PHE A 1 111 ? 7.699 5.169 -14.368 1.00 57.34 111 PHE A N 1
ATOM 854 C CA . PHE A 1 111 ? 7.007 3.880 -14.587 1.00 57.34 111 PHE A CA 1
ATOM 855 C C . PHE A 1 111 ? 6.519 3.201 -13.300 1.00 57.34 111 PHE A C 1
ATOM 857 O O . PHE A 1 111 ? 6.000 2.082 -13.354 1.00 57.34 111 PHE A O 1
ATOM 864 N N . GLU A 1 112 ? 6.706 3.832 -12.140 1.00 66.69 112 GLU A N 1
ATOM 865 C CA . GLU A 1 112 ? 6.372 3.277 -10.829 1.00 66.69 112 GLU A CA 1
ATOM 866 C C . GLU A 1 112 ? 5.208 4.056 -10.214 1.00 66.69 112 GLU A C 1
ATOM 868 O O . GLU A 1 112 ? 5.398 4.921 -9.377 1.00 66.69 112 GLU A O 1
ATOM 873 N N . ASN A 1 113 ? 3.989 3.741 -10.653 1.00 82.25 113 ASN A N 1
ATOM 874 C CA . ASN A 1 113 ? 2.786 4.517 -10.326 1.00 82.25 113 ASN A CA 1
ATOM 875 C C . ASN A 1 113 ? 1.777 3.717 -9.485 1.00 82.25 113 ASN A C 1
ATOM 877 O O . ASN A 1 113 ? 0.623 4.115 -9.348 1.00 82.25 113 ASN A O 1
ATOM 881 N N . CYS A 1 114 ? 2.173 2.549 -8.966 1.00 86.25 114 CYS A N 1
ATOM 882 C CA . CYS A 1 114 ? 1.285 1.651 -8.233 1.00 86.25 114 CYS A CA 1
ATOM 883 C C . CYS A 1 114 ? 1.798 1.372 -6.821 1.00 86.25 114 CYS A C 1
ATOM 885 O O . CYS A 1 114 ? 2.995 1.175 -6.590 1.00 86.25 114 CYS A O 1
ATOM 887 N N . LEU A 1 115 ? 0.859 1.302 -5.878 1.00 90.00 115 LEU A N 1
ATOM 888 C CA . LEU A 1 115 ? 1.123 1.073 -4.466 1.00 90.00 115 LEU A CA 1
ATOM 889 C C . LEU A 1 115 ? 1.076 -0.418 -4.124 1.00 90.00 115 LEU A C 1
ATOM 891 O O . LEU A 1 115 ? 0.062 -1.092 -4.310 1.00 90.00 115 LEU A O 1
ATOM 895 N N . ALA A 1 116 ? 2.157 -0.927 -3.540 1.00 89.06 116 ALA A N 1
ATOM 896 C CA . ALA A 1 116 ? 2.229 -2.286 -3.014 1.00 89.06 116 ALA A CA 1
ATOM 897 C C . ALA A 1 116 ? 2.748 -2.316 -1.571 1.00 89.06 116 ALA A C 1
ATOM 899 O O . ALA A 1 116 ? 3.481 -1.437 -1.131 1.00 89.06 116 ALA A O 1
ATOM 900 N N . LEU A 1 117 ? 2.437 -3.378 -0.829 1.00 90.06 117 LEU A N 1
ATOM 901 C CA . LEU A 1 117 ? 3.044 -3.658 0.476 1.00 90.06 117 LEU A CA 1
ATOM 902 C C . LEU A 1 117 ? 4.220 -4.612 0.313 1.00 90.06 117 LEU A C 1
ATOM 904 O O . LEU A 1 117 ? 4.066 -5.674 -0.292 1.00 90.06 117 LEU A O 1
ATOM 908 N N . GLY A 1 118 ? 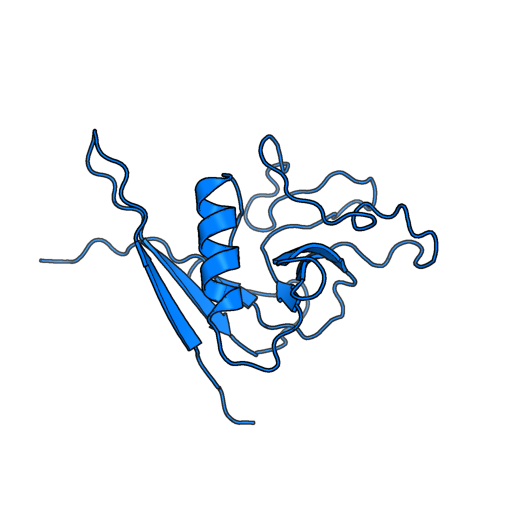5.384 -4.277 0.881 1.00 88.25 118 GLY A N 1
ATOM 909 C CA . GLY A 1 118 ? 6.610 -5.050 0.655 1.00 88.25 118 GLY A CA 1
ATOM 910 C C . GLY A 1 118 ? 7.200 -5.748 1.874 1.00 88.25 118 GLY A C 1
ATOM 911 O O . GLY A 1 118 ? 7.599 -5.107 2.841 1.00 88.25 118 GLY A O 1
ATOM 912 N N . ARG A 1 119 ? 7.394 -7.070 1.792 1.00 87.31 119 ARG A N 1
ATOM 913 C CA . ARG A 1 119 ? 7.936 -7.901 2.884 1.00 87.31 119 ARG A CA 1
ATOM 914 C C . ARG A 1 119 ? 9.306 -7.442 3.391 1.00 87.31 119 ARG A C 1
ATOM 916 O O . ARG A 1 119 ? 9.570 -7.508 4.586 1.00 87.31 119 ARG A O 1
ATOM 923 N N . THR A 1 120 ? 10.193 -7.004 2.497 1.00 87.31 120 THR A N 1
ATOM 924 C CA . THR A 1 120 ? 11.543 -6.531 2.866 1.00 87.31 120 THR A CA 1
ATOM 925 C C . THR A 1 120 ? 11.528 -5.197 3.605 1.00 87.31 120 THR A C 1
ATOM 927 O O . THR A 1 120 ? 12.533 -4.827 4.199 1.00 87.31 120 THR A O 1
ATOM 930 N N . SER A 1 121 ? 10.397 -4.497 3.564 1.00 88.62 121 SER A N 1
ATOM 931 C CA . SER A 1 121 ? 10.177 -3.196 4.183 1.00 88.62 121 SER A CA 1
ATOM 932 C C . SER A 1 121 ? 9.206 -3.303 5.362 1.00 88.62 121 SER A C 1
ATOM 934 O O . SER A 1 121 ? 8.458 -2.373 5.622 1.00 88.62 121 SER A O 1
ATOM 936 N N . ASP A 1 122 ? 9.155 -4.460 6.034 1.00 91.19 122 ASP A N 1
ATOM 937 C CA . ASP A 1 122 ? 8.174 -4.744 7.095 1.00 91.19 122 ASP A CA 1
ATOM 938 C C . ASP A 1 122 ? 6.728 -4.462 6.649 1.00 91.19 122 ASP A C 1
ATOM 940 O O . ASP A 1 122 ? 5.932 -3.844 7.354 1.00 91.19 122 ASP A O 1
ATOM 944 N N . TRP A 1 123 ? 6.419 -4.852 5.407 1.00 91.25 123 TRP A N 1
ATOM 945 C CA . TRP A 1 123 ? 5.134 -4.620 4.746 1.00 91.25 123 TRP A CA 1
ATOM 946 C C . TRP A 1 123 ? 4.703 -3.148 4.703 1.00 91.25 123 TRP A C 1
ATOM 948 O O . TRP A 1 123 ? 3.516 -2.871 4.594 1.00 91.25 123 TRP A O 1
ATOM 958 N N . ALA A 1 124 ? 5.645 -2.207 4.798 1.00 92.88 124 ALA A N 1
ATOM 959 C CA . ALA A 1 124 ? 5.405 -0.796 4.518 1.00 92.88 124 ALA A CA 1
ATOM 960 C C . ALA A 1 124 ? 5.096 -0.576 3.025 1.00 92.88 124 ALA A C 1
ATOM 962 O O . ALA A 1 124 ? 5.384 -1.432 2.176 1.00 92.88 124 ALA A O 1
ATOM 963 N N . TRP A 1 125 ? 4.499 0.575 2.735 1.00 92.75 125 TRP A N 1
ATOM 964 C CA . TRP A 1 125 ? 4.039 0.985 1.416 1.00 92.75 125 TRP A CA 1
ATOM 965 C C . TRP A 1 125 ? 5.228 1.237 0.496 1.00 92.75 125 TRP A C 1
ATOM 967 O O . TRP A 1 125 ? 6.183 1.919 0.859 1.00 92.75 125 TRP A O 1
ATOM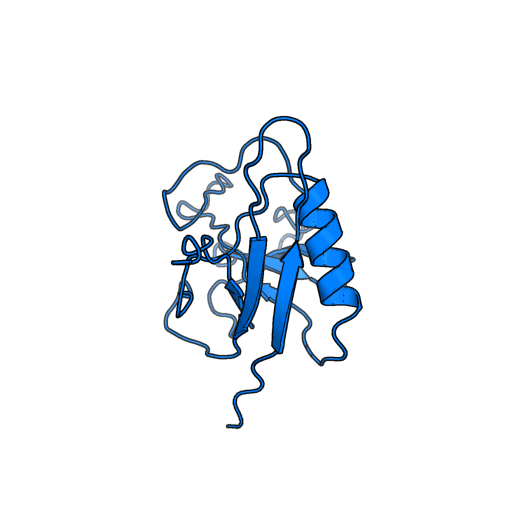 977 N N . ARG A 1 126 ? 5.181 0.662 -0.698 1.00 87.62 126 ARG A N 1
ATOM 978 C CA . ARG A 1 126 ? 6.202 0.785 -1.727 1.00 87.62 126 ARG A CA 1
ATOM 979 C C . ARG A 1 126 ? 5.564 1.257 -3.012 1.00 87.62 126 ARG A C 1
ATOM 981 O O . ARG A 1 126 ? 4.542 0.713 -3.425 1.00 87.62 126 ARG A O 1
ATOM 988 N N . VAL A 1 127 ? 6.237 2.200 -3.641 1.00 85.38 127 VAL A N 1
ATOM 989 C CA . VAL A 1 127 ? 6.006 2.565 -5.027 1.00 85.38 127 VAL A CA 1
ATOM 990 C C . VAL A 1 127 ? 6.736 1.542 -5.886 1.00 85.38 127 VAL A C 1
ATOM 992 O O . VAL A 1 127 ? 7.881 1.178 -5.604 1.00 85.38 127 VAL A O 1
ATOM 995 N N . VAL A 1 128 ? 6.018 0.947 -6.829 1.00 81.56 128 VAL A N 1
ATOM 996 C CA . VAL A 1 128 ? 6.545 -0.097 -7.709 1.00 81.56 128 VAL A CA 1
ATOM 997 C C . VAL A 1 128 ? 5.903 0.015 -9.087 1.00 81.56 128 VAL A C 1
ATOM 999 O O . VAL A 1 128 ? 4.829 0.597 -9.252 1.00 81.56 128 VAL A O 1
ATOM 1002 N N . SER A 1 129 ? 6.552 -0.579 -10.089 1.00 81.69 129 SER A N 1
ATOM 1003 C CA . SER A 1 129 ? 6.017 -0.598 -11.447 1.00 81.69 129 SER A CA 1
ATOM 1004 C C . SER A 1 129 ? 4.665 -1.293 -11.517 1.00 81.69 129 SER A C 1
ATOM 1006 O O . SER A 1 129 ? 4.536 -2.458 -11.133 1.00 81.69 129 SER A O 1
ATOM 1008 N N . CYS A 1 130 ? 3.690 -0.590 -12.091 1.00 80.62 130 CYS A N 1
ATOM 1009 C CA . CYS A 1 130 ? 2.385 -1.134 -12.430 1.00 80.62 130 CYS A CA 1
ATOM 1010 C C . CYS A 1 130 ? 2.457 -2.257 -13.467 1.00 80.62 130 CYS A C 1
ATOM 1012 O O . CYS A 1 130 ? 1.416 -2.741 -13.835 1.00 80.62 130 CYS A O 1
ATOM 1014 N N . ASP A 1 131 ? 3.607 -2.676 -13.993 1.00 78.88 131 ASP A N 1
ATOM 1015 C CA . ASP A 1 131 ? 3.668 -3.836 -14.896 1.00 78.88 131 ASP A CA 1
ATOM 1016 C C . ASP A 1 131 ? 3.935 -5.153 -14.146 1.00 78.88 131 ASP A C 1
ATOM 1018 O O . ASP A 1 1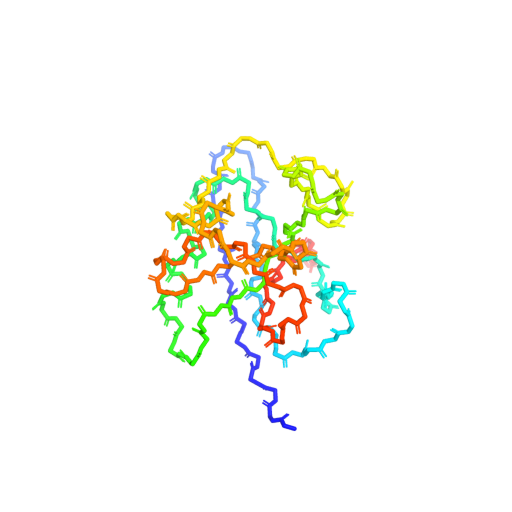31 ? 3.986 -6.228 -14.749 1.00 78.88 131 ASP A O 1
ATOM 1022 N N . LEU A 1 132 ? 4.124 -5.100 -12.821 1.00 77.69 132 LEU A N 1
ATOM 1023 C CA . LEU A 1 132 ? 4.431 -6.283 -12.023 1.00 77.69 132 LEU A CA 1
ATOM 1024 C C . LEU A 1 132 ? 3.207 -7.183 -11.815 1.00 77.69 132 LEU A C 1
ATOM 1026 O O . LEU A 1 132 ? 2.169 -6.791 -11.289 1.00 77.69 132 LEU A O 1
ATOM 1030 N N . GLU A 1 133 ? 3.383 -8.466 -12.113 1.00 77.50 133 GLU A N 1
ATOM 1031 C CA . GLU A 1 133 ? 2.418 -9.508 -11.774 1.00 77.50 133 GLU A CA 1
ATOM 1032 C C . GLU A 1 133 ? 2.523 -9.874 -10.286 1.00 77.50 133 GLU A C 1
ATOM 1034 O O . GLU A 1 133 ? 3.312 -10.740 -9.893 1.00 77.50 133 GLU A O 1
ATOM 1039 N N . LEU A 1 134 ? 1.747 -9.190 -9.441 1.00 77.44 134 LEU A N 1
ATOM 1040 C CA . LEU A 1 134 ? 1.720 -9.418 -7.997 1.00 77.44 134 LEU A CA 1
ATOM 1041 C C . LEU A 1 134 ? 0.355 -9.924 -7.529 1.00 77.44 134 LEU A C 1
ATOM 1043 O O . LEU A 1 134 ? -0.670 -9.620 -8.140 1.00 77.44 134 LEU A O 1
ATOM 1047 N N . PRO A 1 135 ? 0.320 -10.657 -6.406 1.00 79.25 135 PRO A N 1
ATOM 1048 C CA . PRO A 1 135 ? -0.933 -10.950 -5.745 1.00 79.25 135 PRO A CA 1
ATOM 1049 C C . PRO A 1 135 ? -1.654 -9.675 -5.295 1.00 79.25 135 PRO A C 1
ATOM 1051 O O . PRO A 1 135 ? -1.003 -8.691 -4.943 1.00 79.25 135 PRO A O 1
ATOM 1054 N N . ILE A 1 136 ? -2.984 -9.707 -5.257 1.00 79.56 136 ILE A N 1
ATOM 1055 C CA . ILE A 1 136 ? -3.821 -8.543 -4.912 1.00 79.56 136 ILE A CA 1
ATOM 1056 C C . ILE A 1 136 ? -4.339 -8.605 -3.479 1.00 79.56 136 ILE A C 1
ATOM 1058 O O . ILE A 1 136 ? -4.534 -9.695 -2.959 1.00 79.56 136 ILE A O 1
ATOM 1062 N N . LEU A 1 137 ? -4.573 -7.457 -2.844 1.00 81.50 137 LEU A N 1
ATOM 1063 C CA . LEU A 1 137 ? -5.304 -7.347 -1.582 1.00 81.50 137 LEU A CA 1
ATOM 1064 C C . LEU A 1 137 ? -6.716 -6.841 -1.884 1.00 81.50 137 LEU A C 1
ATOM 1066 O O . LEU A 1 137 ? -6.872 -5.723 -2.375 1.00 81.50 137 LEU A O 1
ATOM 1070 N N . CYS A 1 138 ? -7.730 -7.661 -1.618 1.00 79.81 138 CYS A N 1
ATOM 1071 C CA . CYS A 1 138 ? -9.124 -7.258 -1.797 1.00 79.81 138 CYS A CA 1
ATOM 1072 C C . CYS A 1 138 ? -9.785 -6.847 -0.485 1.00 79.81 138 CYS A C 1
ATOM 1074 O O . CYS A 1 138 ? -9.476 -7.377 0.576 1.00 79.81 138 CYS A O 1
ATOM 1076 N N . GLU A 1 139 ? -10.717 -5.912 -0.577 1.00 78.31 139 GLU A N 1
ATOM 1077 C CA . GLU A 1 139 ? -11.653 -5.514 0.459 1.00 78.31 139 GLU A CA 1
ATOM 1078 C C . GLU A 1 139 ? -13.067 -5.810 -0.046 1.00 78.31 139 GLU A C 1
ATOM 1080 O O . GLU A 1 139 ? -13.530 -5.259 -1.043 1.00 78.31 139 GLU A O 1
ATOM 1085 N N . GLU A 1 140 ? -13.761 -6.724 0.625 1.00 75.56 140 GLU A N 1
ATOM 1086 C CA . GLU A 1 140 ? -15.167 -7.004 0.340 1.00 75.56 140 GLU A CA 1
ATOM 1087 C C . GLU A 1 140 ? -16.062 -6.274 1.353 1.00 75.56 140 GLU A C 1
ATOM 1089 O O . GLU A 1 140 ? -15.817 -6.386 2.557 1.00 75.56 140 GLU A O 1
ATOM 1094 N N . PRO A 1 141 ? -17.126 -5.573 0.911 1.00 63.94 141 PRO A N 1
ATOM 1095 C CA . PRO A 1 141 ? -18.143 -5.077 1.826 1.00 63.94 141 PRO A CA 1
ATOM 1096 C C . PRO A 1 141 ? -18.901 -6.263 2.431 1.00 63.94 141 PRO A C 1
ATOM 1098 O O . PRO A 1 141 ? -19.243 -7.214 1.722 1.00 63.94 141 PRO A O 1
ATOM 1101 N N . GLU A 1 142 ? -19.227 -6.206 3.723 1.00 54.91 142 GLU A N 1
ATOM 1102 C CA . GLU A 1 142 ? -20.090 -7.225 4.320 1.00 54.91 142 GLU A CA 1
ATOM 1103 C C . GLU A 1 142 ? -21.438 -7.272 3.582 1.00 54.91 142 GLU A C 1
ATOM 1105 O O . GLU A 1 142 ? -22.221 -6.319 3.618 1.00 54.91 142 GLU A O 1
ATOM 1110 N N . THR A 1 143 ? -21.768 -8.400 2.947 1.00 54.56 143 THR A N 1
ATOM 1111 C CA . THR A 1 143 ? -23.172 -8.686 2.630 1.00 54.56 143 THR A CA 1
ATOM 1112 C C . THR A 1 143 ? -23.928 -8.799 3.951 1.00 54.56 143 THR A C 1
ATOM 1114 O O . THR A 1 143 ? -23.546 -9.648 4.764 1.00 54.56 143 THR A O 1
ATOM 1117 N N . PRO A 1 144 ? -25.008 -8.025 4.187 1.00 45.72 144 PRO A N 1
ATOM 1118 C CA . PRO A 1 144 ? -25.835 -8.223 5.364 1.00 45.72 144 PRO A CA 1
ATOM 1119 C C . PRO A 1 144 ? -26.311 -9.673 5.361 1.00 45.72 144 PRO A C 1
ATOM 1121 O O . PRO A 1 144 ? -26.999 -10.098 4.433 1.00 45.72 144 PRO A O 1
ATOM 1124 N N . SER A 1 145 ? -25.907 -10.437 6.375 1.00 42.91 145 SER A N 1
ATOM 1125 C CA . SER A 1 145 ? -26.402 -11.789 6.617 1.00 42.91 145 SER A CA 1
ATOM 1126 C C . SER A 1 145 ? -27.932 -11.767 6.551 1.00 42.91 145 SER A C 1
ATOM 1128 O O . SER A 1 145 ? -28.594 -11.186 7.419 1.00 42.91 145 SER A O 1
ATOM 1130 N N . SER A 1 146 ? -28.507 -12.345 5.491 1.00 42.38 146 SER A N 1
ATOM 1131 C CA . SER A 1 146 ? -29.930 -12.657 5.476 1.00 42.38 146 SER A CA 1
ATOM 1132 C C . SER A 1 146 ? -30.135 -13.738 6.533 1.00 42.38 146 SER A C 1
ATOM 1134 O O . SER A 1 146 ? -29.763 -14.893 6.313 1.00 42.38 146 SER A O 1
ATOM 1136 N N . ARG A 1 147 ? -30.630 -13.317 7.699 1.00 39.38 147 ARG A N 1
ATOM 1137 C CA . ARG A 1 147 ? -31.065 -14.200 8.785 1.00 39.38 147 ARG A CA 1
ATOM 1138 C C . ARG A 1 147 ? -32.031 -15.269 8.297 1.00 39.38 147 ARG A C 1
ATOM 1140 O O . ARG A 1 147 ? -32.872 -14.937 7.431 1.00 39.38 147 ARG A O 1
#

Radius of gyration: 15.4 Å; chains: 1; bounding box: 48×38×38 Å

Sequence (147 aa):
MVLAKVVVVVVVVIVVVVVVVVVVVVVDVDSGPHPPVCPKGSLTRIETKGENEFIKKFLSKSEGFVKLVWTAGLDVDEDDNWTWQDNNDPITGFTDWAPYADGVDDYNYGFENCLALGRTSDWAWRVVSCDLELPILCEEPETPSSR

Secondary structure (DSSP, 8-state):
-----EEEEEEE--TTTT--EEEEEEEE---PSSSP--SSSEEPP--SHHHHHHHHHHHHHS-SS--EEEEEEE-SSSSS--EETTT--B--S---BPTT-SS-S---TT---EEEEEGGGTTEEEEE-TT----EEEEPPPPP---

Foldseek 3Di:
DDWPWDWDWAWDDDPDDDDTWIWTWIFTQDQDDPPDADPAAGFADDQDPVSQVSVLVVVVPPPDPAFKEFGQWWDPPLPLQIAGNPPRHTNDDDFFAAVCQSVPPPDDPDFQTTWIQGVVRSRHIHGGGRNDSHTTTHTHGDDPPPD

pLDDT: mean 70.3, std 18.39, range [30.69, 93.44]

Organism: NCBI:txid1093978

InterPro domains:
  IPR001304 C-type lectin-like [PF00059] (40-139)
  IPR001304 C-type lectin-like [PS50041] (38-139)
  IPR016186 C-type lectin-like/link domain superfamily [G3DSA:3.10.100.10] (38-140)
  IPR016187 C-type lectin fold [SSF56436] (41-139)